Protein AF-A0A090QG71-F1 (afdb_monomer_lite)

Structure (mmCIF, N/CA/C/O backbone):
data_AF-A0A090QG71-F1
#
_entry.id   AF-A0A090QG71-F1
#
loop_
_atom_site.group_PDB
_atom_site.id
_atom_site.type_symbol
_atom_site.label_atom_id
_atom_site.label_alt_id
_atom_site.label_comp_id
_atom_site.label_asym_id
_atom_site.label_entity_id
_atom_site.label_seq_id
_atom_site.pdbx_PDB_ins_code
_atom_site.Cartn_x
_atom_site.Cartn_y
_atom_site.Cartn_z
_atom_site.occupancy
_atom_site.B_iso_or_equiv
_atom_site.auth_seq_id
_atom_site.auth_comp_id
_atom_site.auth_asym_id
_atom_site.auth_atom_id
_atom_site.pdbx_PDB_model_num
ATOM 1 N N . MET A 1 1 ? -6.188 4.373 -9.660 1.00 71.88 1 MET A N 1
ATOM 2 C CA . MET A 1 1 ? -4.912 4.276 -8.915 1.00 71.88 1 MET A CA 1
ATOM 3 C C . MET A 1 1 ? -4.890 5.394 -7.886 1.00 71.88 1 MET A C 1
ATOM 5 O O . MET A 1 1 ? -5.187 6.519 -8.268 1.00 71.88 1 MET A O 1
ATOM 9 N N . PHE A 1 2 ? -4.624 5.088 -6.614 1.00 88.19 2 PHE A N 1
ATOM 10 C CA . PHE A 1 2 ? -4.539 6.109 -5.565 1.00 88.19 2 PHE A CA 1
ATOM 11 C C . PHE A 1 2 ? -3.171 6.795 -5.587 1.00 88.19 2 PHE A C 1
ATOM 13 O O . PHE A 1 2 ? -2.133 6.126 -5.564 1.00 88.19 2 PHE A O 1
ATOM 20 N N . THR A 1 3 ? -3.168 8.125 -5.617 1.00 92.94 3 THR A N 1
ATOM 21 C CA . THR A 1 3 ? -1.939 8.916 -5.492 1.00 92.94 3 THR A CA 1
ATOM 22 C C . THR A 1 3 ? -1.442 8.921 -4.037 1.00 92.94 3 THR A C 1
ATOM 24 O O . THR A 1 3 ? -2.245 8.712 -3.119 1.00 92.94 3 THR A O 1
ATOM 27 N N . PRO A 1 4 ? -0.145 9.193 -3.787 1.00 93.62 4 PRO A N 1
ATOM 28 C CA . PRO A 1 4 ? 0.379 9.336 -2.426 1.00 93.62 4 PRO A CA 1
ATOM 29 C C . PRO A 1 4 ? -0.396 10.361 -1.587 1.00 93.62 4 PRO A C 1
ATOM 31 O O . PRO A 1 4 ? -0.746 10.093 -0.441 1.00 93.62 4 PRO A O 1
ATOM 34 N N . GLU A 1 5 ? -0.763 11.494 -2.191 1.00 93.75 5 GLU A N 1
ATOM 35 C CA . GLU A 1 5 ? -1.553 12.537 -1.533 1.00 93.75 5 GLU A CA 1
ATOM 36 C C . GLU A 1 5 ? -2.957 12.050 -1.143 1.00 93.75 5 GLU A C 1
ATOM 38 O O . GLU A 1 5 ? -3.429 12.325 -0.039 1.00 93.75 5 GLU A O 1
ATOM 43 N N . GLN A 1 6 ? -3.631 11.309 -2.029 1.00 93.44 6 GLN A N 1
ATOM 44 C CA . GLN A 1 6 ? -4.948 10.746 -1.731 1.00 93.44 6 GLN A CA 1
ATOM 45 C C . GLN A 1 6 ? -4.873 9.765 -0.563 1.00 93.44 6 GLN A C 1
ATOM 47 O O . GLN A 1 6 ? -5.687 9.866 0.352 1.00 93.44 6 GLN A O 1
ATOM 52 N N . LEU A 1 7 ? -3.891 8.857 -0.563 1.00 92.38 7 LEU A N 1
ATOM 53 C CA . LEU A 1 7 ? -3.708 7.918 0.544 1.00 92.38 7 LEU A CA 1
ATOM 54 C C . LEU A 1 7 ? -3.368 8.637 1.849 1.00 92.38 7 LEU A C 1
ATOM 56 O O . LEU A 1 7 ? -3.957 8.306 2.871 1.00 92.38 7 LEU A O 1
ATOM 60 N N . GLY A 1 8 ? -2.507 9.657 1.819 1.00 90.69 8 GLY A N 1
ATOM 61 C CA . GLY A 1 8 ? -2.209 10.468 3.003 1.00 90.69 8 GLY A CA 1
ATOM 62 C C . GLY A 1 8 ? -3.472 11.110 3.588 1.00 90.69 8 GLY A C 1
ATOM 63 O O . GLY A 1 8 ? -3.737 11.001 4.785 1.00 90.69 8 GLY A O 1
ATOM 64 N N . ARG A 1 9 ? -4.323 11.705 2.740 1.00 91.31 9 ARG A N 1
ATOM 65 C CA . ARG A 1 9 ? -5.614 12.276 3.168 1.00 91.31 9 ARG A CA 1
ATOM 66 C C . ARG A 1 9 ? -6.548 11.220 3.763 1.00 91.31 9 ARG A C 1
ATOM 68 O O . ARG A 1 9 ? -7.178 11.486 4.783 1.00 91.31 9 ARG A O 1
ATOM 75 N N . LEU A 1 10 ? -6.641 10.041 3.148 1.00 91.12 10 LEU A N 1
ATOM 76 C CA . LEU A 1 10 ? -7.475 8.940 3.642 1.00 91.12 10 LEU A CA 1
ATOM 77 C C . LEU A 1 10 ? -6.974 8.411 4.989 1.00 91.12 10 LEU A C 1
ATOM 79 O O . LEU A 1 10 ? -7.781 8.192 5.887 1.00 91.12 10 LEU A O 1
ATOM 83 N N . ASN A 1 11 ? -5.657 8.289 5.153 1.00 87.06 11 ASN A N 1
ATOM 84 C CA . ASN A 1 11 ? -5.027 7.864 6.399 1.00 87.06 11 ASN A CA 1
ATOM 85 C C . ASN A 1 11 ? -5.365 8.821 7.558 1.00 87.06 11 ASN A C 1
ATOM 87 O O . ASN A 1 11 ? -5.656 8.387 8.667 1.00 87.06 11 ASN A O 1
ATOM 91 N N . HIS A 1 12 ? -5.419 10.132 7.291 1.00 86.62 12 HIS A N 1
ATOM 92 C CA . HIS A 1 12 ? -5.869 11.121 8.277 1.00 86.62 12 HIS A CA 1
ATOM 93 C C . HIS A 1 12 ? -7.388 11.118 8.509 1.00 86.62 12 HIS A C 1
ATOM 95 O O . HIS A 1 12 ? -7.836 11.342 9.633 1.00 86.62 12 HIS A O 1
ATOM 101 N N . ALA A 1 13 ? -8.189 10.894 7.465 1.00 90.12 13 ALA A N 1
ATOM 102 C CA . ALA A 1 13 ? -9.649 10.926 7.553 1.00 90.12 13 ALA A CA 1
ATOM 103 C C . ALA A 1 13 ? -10.240 9.688 8.248 1.00 90.12 13 ALA A C 1
ATOM 105 O O . ALA A 1 13 ? -11.303 9.773 8.865 1.00 90.12 13 ALA A O 1
ATOM 106 N N . PHE A 1 14 ? -9.562 8.542 8.164 1.00 90.12 14 PHE A N 1
ATOM 107 C CA . PHE A 1 14 ? -10.059 7.258 8.647 1.00 90.12 14 PHE A CA 1
ATOM 108 C C . PHE A 1 14 ? -9.119 6.647 9.686 1.00 90.12 14 PHE A C 1
ATOM 110 O O . PHE A 1 14 ? -8.397 5.702 9.403 1.00 90.12 14 PHE A O 1
ATOM 117 N N . ALA A 1 15 ? -9.211 7.109 10.935 1.00 83.38 15 ALA A N 1
ATOM 118 C CA . ALA A 1 15 ? -8.361 6.638 12.040 1.00 83.38 15 ALA A CA 1
ATOM 119 C C . ALA A 1 15 ? -8.465 5.129 12.369 1.00 83.38 15 ALA A C 1
ATOM 121 O O . ALA A 1 15 ? -7.674 4.618 13.154 1.00 83.38 15 ALA A O 1
ATOM 122 N N . LYS A 1 16 ? -9.464 4.422 11.824 1.00 89.44 16 LYS A N 1
ATOM 123 C CA . LYS A 1 16 ? -9.651 2.970 11.997 1.00 89.44 16 LYS A CA 1
ATOM 124 C C . LYS A 1 16 ? -9.167 2.143 10.802 1.00 89.44 16 LYS A C 1
ATOM 126 O O . LYS A 1 16 ? -9.258 0.922 10.861 1.00 89.44 16 LYS A O 1
ATOM 131 N N . ALA A 1 17 ? -8.743 2.787 9.717 1.00 89.62 17 ALA A N 1
ATOM 132 C CA . ALA A 1 17 ? -8.274 2.122 8.511 1.00 89.62 17 ALA A CA 1
ATOM 133 C C . ALA A 1 17 ? -6.759 2.288 8.391 1.00 89.62 17 ALA A C 1
ATOM 135 O O . ALA A 1 17 ? -6.231 3.369 8.638 1.00 89.62 17 ALA A O 1
ATOM 136 N N . GLU A 1 18 ? -6.082 1.221 7.982 1.00 90.62 18 GLU A N 1
ATOM 137 C CA . GLU A 1 18 ? -4.652 1.234 7.700 1.00 90.62 18 GLU A CA 1
ATOM 138 C C . GLU A 1 18 ? -4.431 1.045 6.200 1.00 90.62 18 GLU A C 1
ATOM 140 O O . GLU A 1 18 ? -5.051 0.189 5.564 1.00 90.62 18 GLU A O 1
ATOM 145 N N . PHE A 1 19 ? -3.543 1.856 5.630 1.00 92.12 19 PHE A N 1
ATOM 146 C CA . PHE A 1 19 ? -3.209 1.808 4.214 1.00 92.12 19 PHE A CA 1
ATOM 147 C C . PHE A 1 19 ? -1.753 1.376 4.049 1.00 92.12 19 PHE A C 1
ATOM 149 O O . PHE A 1 19 ? -0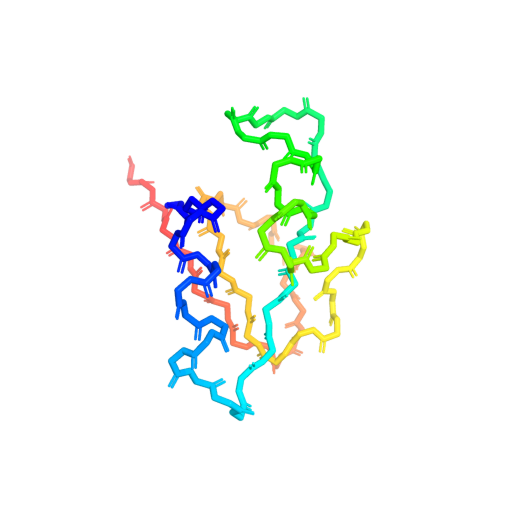.835 2.040 4.526 1.00 92.12 19 PHE A O 1
ATOM 156 N N . THR A 1 20 ? -1.546 0.276 3.329 1.00 93.19 20 THR A N 1
ATOM 157 C CA . THR A 1 20 ? -0.228 -0.184 2.878 1.00 93.19 20 THR A CA 1
ATOM 158 C C . THR A 1 20 ? -0.211 -0.231 1.355 1.00 93.19 20 THR A C 1
ATOM 160 O O . THR A 1 20 ? -1.214 -0.554 0.716 1.00 93.19 20 THR A O 1
ATOM 163 N N . VAL A 1 21 ? 0.944 0.081 0.775 1.00 93.12 21 VAL A N 1
ATOM 164 C CA . VAL A 1 21 ? 1.193 0.019 -0.664 1.00 93.12 21 VAL A CA 1
ATOM 165 C C . VAL A 1 21 ? 2.239 -1.049 -0.967 1.00 93.12 21 VAL A C 1
ATOM 167 O O . VAL A 1 21 ? 3.272 -1.126 -0.308 1.00 93.12 21 VAL A O 1
ATOM 170 N N . GLU A 1 22 ? 1.988 -1.849 -2.001 1.00 92.81 22 GLU A N 1
ATOM 171 C CA . GLU A 1 22 ? 2.972 -2.800 -2.518 1.00 92.81 22 GLU A CA 1
ATOM 172 C C . GLU A 1 22 ? 4.123 -2.052 -3.221 1.00 92.81 22 GLU A C 1
ATOM 174 O O . GLU A 1 22 ? 3.895 -1.085 -3.966 1.00 92.81 22 GLU A O 1
ATOM 179 N N . SER A 1 23 ? 5.369 -2.454 -2.966 1.00 93.19 23 SER A N 1
ATOM 180 C CA . SER A 1 23 ? 6.544 -1.932 -3.671 1.00 93.19 23 SER A CA 1
ATOM 181 C C . SER A 1 23 ? 6.485 -2.318 -5.150 1.00 93.19 23 SER A C 1
ATOM 183 O O . SER A 1 23 ? 6.061 -3.413 -5.508 1.00 93.19 23 SER A O 1
ATOM 185 N N . SER A 1 24 ? 6.883 -1.405 -6.038 1.00 89.50 24 SER A N 1
ATOM 186 C CA . SER A 1 24 ? 6.919 -1.697 -7.470 1.00 89.50 24 SER A CA 1
ATOM 187 C C . SER A 1 24 ? 7.955 -0.835 -8.191 1.00 89.50 24 SER A C 1
ATOM 189 O O . SER A 1 24 ? 7.950 0.388 -8.021 1.00 89.50 24 SER A O 1
ATOM 191 N N . PRO A 1 25 ? 8.793 -1.441 -9.054 1.00 84.19 25 PRO A N 1
ATOM 192 C CA . PRO A 1 25 ? 9.762 -0.713 -9.866 1.00 84.19 25 PRO A CA 1
ATOM 193 C C . PRO A 1 25 ? 9.133 -0.027 -11.090 1.00 84.19 25 PRO A C 1
ATOM 195 O O . PRO A 1 25 ? 9.774 0.816 -11.711 1.00 84.19 25 PRO A O 1
ATOM 198 N N . ILE A 1 26 ? 7.893 -0.379 -11.461 1.00 82.25 26 ILE A N 1
ATOM 199 C CA . ILE A 1 26 ? 7.222 0.096 -12.681 1.00 82.25 26 ILE A CA 1
ATOM 200 C C . ILE A 1 26 ? 5.911 0.790 -12.288 1.00 82.25 26 ILE A C 1
ATOM 202 O O . ILE A 1 26 ? 4.829 0.205 -12.346 1.00 82.25 26 ILE A O 1
ATOM 206 N N . ARG A 1 27 ? 6.005 2.053 -11.858 1.00 82.12 27 ARG A N 1
ATOM 207 C CA . ARG A 1 27 ? 4.857 2.902 -11.492 1.00 82.12 27 ARG A CA 1
ATOM 208 C C . ARG A 1 27 ? 5.163 4.392 -11.645 1.00 82.12 27 ARG A C 1
ATOM 210 O O . ARG A 1 27 ? 6.319 4.788 -11.707 1.00 82.12 27 ARG A O 1
ATOM 217 N N . ILE A 1 28 ? 4.107 5.209 -11.695 1.00 89.94 28 ILE A N 1
ATOM 218 C CA . ILE A 1 28 ? 4.199 6.673 -11.864 1.00 89.94 28 ILE A CA 1
ATOM 219 C C . ILE A 1 28 ? 4.678 7.368 -10.576 1.00 89.94 28 ILE A C 1
ATOM 221 O O . ILE A 1 28 ? 5.388 8.365 -10.654 1.00 89.94 28 ILE A O 1
ATOM 225 N N . PHE A 1 29 ? 4.303 6.842 -9.403 1.00 92.19 29 PHE A N 1
ATOM 226 C CA . PHE A 1 29 ? 4.718 7.367 -8.098 1.00 92.19 29 PHE A CA 1
ATOM 227 C C . PHE A 1 29 ? 5.643 6.375 -7.400 1.00 92.19 29 PHE A C 1
ATOM 229 O O . PHE A 1 29 ? 5.271 5.217 -7.245 1.00 92.19 29 PHE A O 1
ATOM 236 N N . SER A 1 30 ? 6.825 6.810 -6.975 1.00 94.00 30 SER A N 1
ATOM 237 C CA . SER A 1 30 ? 7.824 5.947 -6.340 1.00 94.00 30 SER A CA 1
ATOM 238 C C . SER A 1 30 ? 7.485 5.598 -4.887 1.00 94.00 30 SER A C 1
ATOM 240 O O . SER A 1 30 ? 6.703 6.281 -4.222 1.00 94.00 30 SER A O 1
ATOM 242 N N . ASP A 1 31 ? 8.139 4.560 -4.363 1.00 94.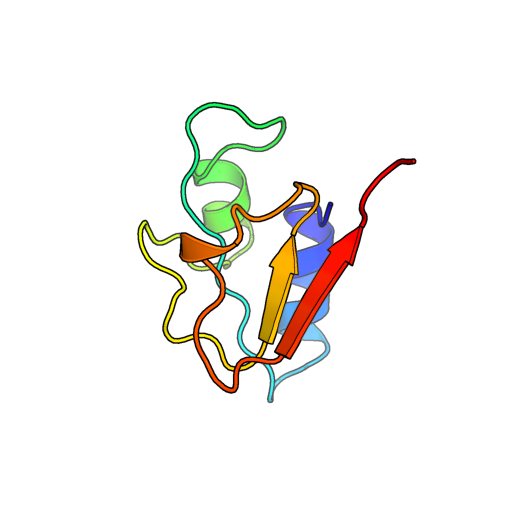69 31 ASP A N 1
ATOM 243 C CA . ASP A 1 31 ? 8.092 4.137 -2.955 1.00 94.69 31 ASP A CA 1
ATOM 244 C C . ASP A 1 31 ? 8.353 5.311 -2.012 1.00 94.69 31 ASP A C 1
ATOM 246 O O . ASP A 1 31 ? 7.622 5.524 -1.048 1.00 94.69 31 ASP A O 1
ATOM 250 N N . ALA A 1 32 ? 9.360 6.122 -2.343 1.00 95.19 32 ALA A N 1
ATOM 251 C CA . ALA A 1 32 ? 9.739 7.288 -1.561 1.00 95.19 32 ALA A CA 1
ATOM 252 C C . ALA A 1 32 ? 8.607 8.324 -1.470 1.00 95.19 32 ALA A C 1
ATOM 254 O O . ALA A 1 32 ? 8.441 8.951 -0.427 1.00 95.19 32 ALA A O 1
ATOM 255 N N . GLN A 1 33 ? 7.799 8.491 -2.523 1.00 95.56 33 GLN A N 1
ATOM 256 C CA . GLN A 1 33 ? 6.667 9.423 -2.506 1.00 95.56 33 GLN A CA 1
ATOM 257 C C . GLN A 1 33 ? 5.536 8.937 -1.591 1.00 95.56 33 GLN A C 1
ATOM 259 O O . GLN A 1 33 ? 4.921 9.747 -0.893 1.00 95.56 33 GLN A O 1
ATOM 264 N N . TYR A 1 34 ? 5.280 7.626 -1.554 1.00 94.94 34 TYR A N 1
ATOM 265 C CA . TYR A 1 34 ? 4.321 7.032 -0.619 1.00 94.94 34 TYR A CA 1
ATOM 266 C C . TYR A 1 34 ? 4.818 7.113 0.827 1.00 94.94 34 TYR A C 1
ATOM 268 O O . TYR A 1 34 ? 4.086 7.599 1.691 1.00 94.94 34 TYR A O 1
ATOM 276 N N . ALA A 1 35 ? 6.078 6.751 1.076 1.00 94.12 35 ALA A N 1
ATOM 277 C CA . ALA A 1 35 ? 6.689 6.846 2.399 1.00 94.12 35 ALA A CA 1
ATOM 278 C C . ALA A 1 35 ? 6.684 8.289 2.937 1.00 94.12 35 ALA A C 1
ATOM 280 O O . ALA A 1 35 ? 6.324 8.521 4.089 1.00 94.12 35 ALA A O 1
ATOM 281 N N . ALA A 1 36 ? 6.990 9.278 2.089 1.00 94.50 36 ALA A N 1
ATOM 282 C CA . ALA A 1 36 ? 6.928 10.697 2.450 1.00 94.50 36 ALA A CA 1
ATOM 283 C C . ALA A 1 36 ? 5.506 11.181 2.794 1.00 94.50 36 ALA A C 1
ATOM 285 O O . ALA A 1 36 ? 5.353 12.178 3.495 1.00 94.50 36 ALA A O 1
ATOM 286 N N . SER A 1 37 ? 4.472 10.471 2.335 1.00 92.62 37 SER A N 1
ATOM 287 C CA . SER A 1 37 ? 3.064 10.739 2.659 1.00 92.62 37 SER A CA 1
ATOM 288 C C . SER A 1 37 ? 2.580 9.966 3.897 1.00 92.62 37 SER A C 1
ATOM 290 O O . SER A 1 37 ? 1.380 9.926 4.163 1.00 92.62 37 SER A O 1
ATOM 292 N N . GLY A 1 38 ? 3.494 9.332 4.643 1.00 91.19 38 GLY A N 1
ATOM 293 C CA . GLY A 1 38 ? 3.177 8.546 5.836 1.00 91.19 38 GLY A CA 1
ATOM 294 C C . GLY A 1 38 ? 2.541 7.188 5.538 1.00 91.19 38 GLY A C 1
ATOM 295 O O . GLY A 1 38 ? 1.878 6.631 6.408 1.00 91.19 38 GLY A O 1
ATOM 296 N N . ILE A 1 39 ? 2.707 6.670 4.317 1.00 94.12 39 ILE A N 1
ATOM 297 C CA . ILE A 1 39 ? 2.150 5.383 3.892 1.00 94.12 39 ILE A CA 1
ATOM 298 C C . ILE A 1 39 ? 3.229 4.307 3.952 1.00 94.12 39 ILE A C 1
ATOM 300 O O . ILE A 1 39 ? 4.321 4.476 3.405 1.00 94.12 39 ILE A O 1
ATOM 304 N N . THR A 1 40 ? 2.904 3.180 4.578 1.00 94.56 40 THR A N 1
ATOM 305 C CA . THR A 1 40 ? 3.797 2.023 4.656 1.00 94.56 40 THR A CA 1
ATOM 306 C C . THR A 1 40 ? 3.927 1.372 3.281 1.00 94.56 40 THR A C 1
ATOM 308 O O . THR A 1 40 ? 2.926 1.066 2.630 1.00 94.56 40 THR A O 1
ATOM 311 N N . VAL A 1 41 ? 5.165 1.140 2.840 1.00 94.38 41 VAL A N 1
ATOM 312 C CA . VAL A 1 41 ? 5.469 0.435 1.589 1.00 94.38 41 VAL A CA 1
ATOM 313 C C . VAL A 1 41 ? 6.088 -0.919 1.920 1.00 94.38 41 VAL A C 1
ATOM 315 O O . VAL A 1 41 ? 7.031 -0.981 2.705 1.00 94.38 41 VAL A O 1
ATOM 318 N N . GLN A 1 42 ? 5.549 -2.000 1.355 1.00 94.56 42 GLN A N 1
ATOM 319 C CA . GLN A 1 42 ? 5.968 -3.378 1.643 1.00 94.56 42 GLN A CA 1
ATOM 320 C C . GLN A 1 42 ? 6.035 -4.197 0.354 1.00 94.56 42 GLN A C 1
ATOM 322 O O . GLN A 1 42 ? 5.295 -3.928 -0.584 1.00 94.56 42 GLN A O 1
ATOM 327 N N . GLU A 1 43 ? 6.884 -5.221 0.290 1.00 90.88 43 GLU A N 1
ATOM 328 C CA . GLU A 1 43 ? 6.900 -6.139 -0.863 1.00 90.88 43 GLU A CA 1
ATOM 329 C C . GLU A 1 43 ? 5.716 -7.107 -0.864 1.00 90.88 43 GLU A C 1
ATOM 331 O O . GLU A 1 43 ? 5.300 -7.577 -1.915 1.00 90.88 43 GLU A O 1
ATOM 336 N N . ASN A 1 44 ? 5.172 -7.412 0.315 1.00 88.25 44 ASN A N 1
ATOM 337 C CA . ASN A 1 44 ? 4.068 -8.340 0.469 1.00 88.25 44 ASN A CA 1
ATOM 338 C C . ASN A 1 44 ? 2.907 -7.652 1.193 1.00 88.25 44 ASN A C 1
ATOM 340 O O . ASN A 1 44 ? 3.039 -7.204 2.331 1.00 88.25 44 ASN A O 1
ATOM 344 N N . VAL A 1 45 ? 1.756 -7.607 0.525 1.00 88.56 45 VAL A N 1
ATOM 345 C CA . VAL A 1 45 ? 0.510 -7.017 1.038 1.00 88.56 45 VAL A CA 1
ATOM 346 C C . VAL A 1 45 ? -0.592 -8.057 1.256 1.00 88.56 45 VAL A C 1
ATOM 348 O O . VAL A 1 45 ? -1.752 -7.717 1.488 1.00 88.56 45 VAL A O 1
ATOM 351 N N . SER A 1 46 ? -0.239 -9.346 1.226 1.00 85.06 46 SER A N 1
ATOM 352 C CA . SER A 1 46 ? -1.172 -10.465 1.353 1.00 85.06 46 SER A CA 1
ATOM 353 C C . SER A 1 46 ? -1.857 -10.532 2.710 1.00 85.06 46 SER A C 1
ATOM 355 O O . SER A 1 46 ? -2.780 -11.321 2.855 1.00 85.06 46 SER A O 1
ATOM 357 N N . ASN A 1 47 ? -1.446 -9.738 3.699 1.00 85.88 47 ASN A N 1
ATOM 358 C CA . ASN A 1 47 ? -2.102 -9.661 5.005 1.00 85.88 47 ASN A CA 1
ATOM 359 C C . ASN A 1 47 ? -3.260 -8.654 5.048 1.00 85.88 47 ASN A C 1
ATOM 361 O O . ASN A 1 47 ? -4.018 -8.668 6.008 1.00 85.88 47 ASN A O 1
ATOM 365 N N . ALA A 1 48 ? -3.442 -7.822 4.018 1.00 88.00 48 ALA A N 1
ATOM 366 C CA . ALA A 1 48 ? -4.524 -6.841 3.987 1.00 88.00 48 ALA A CA 1
ATOM 367 C C . ALA A 1 48 ? -5.907 -7.512 3.917 1.00 88.00 48 ALA A C 1
ATOM 369 O O . ALA A 1 48 ? -6.099 -8.454 3.144 1.00 88.00 48 ALA A O 1
ATOM 370 N N . ASP A 1 49 ? -6.889 -7.009 4.666 1.00 88.62 49 ASP A N 1
ATOM 371 C CA . ASP A 1 49 ? -8.278 -7.501 4.608 1.00 88.62 49 ASP A CA 1
ATOM 372 C C . ASP A 1 49 ? -8.937 -7.222 3.248 1.00 88.62 49 ASP A C 1
ATOM 374 O O . ASP A 1 49 ? -9.782 -7.986 2.771 1.00 88.62 49 ASP A O 1
ATOM 378 N N . VAL A 1 50 ? -8.528 -6.115 2.618 1.00 86.31 50 VAL A N 1
ATOM 379 C CA . VAL A 1 50 ? -9.013 -5.650 1.319 1.00 86.31 50 VAL A CA 1
ATOM 380 C C . VAL A 1 50 ? -7.830 -5.253 0.442 1.00 86.31 50 VAL A C 1
ATOM 382 O O . VAL A 1 50 ? -6.971 -4.482 0.864 1.00 86.31 50 VAL A O 1
ATOM 385 N N . MET A 1 51 ? -7.806 -5.736 -0.800 1.00 87.56 51 MET A N 1
ATOM 386 C CA . MET A 1 51 ? -6.801 -5.356 -1.800 1.00 87.56 51 MET A CA 1
ATOM 387 C C . MET A 1 51 ? -7.455 -4.556 -2.928 1.00 87.56 51 MET A C 1
ATOM 389 O O . MET A 1 51 ? -8.495 -4.959 -3.446 1.00 87.56 51 MET A O 1
ATOM 393 N N . ILE A 1 52 ? -6.854 -3.427 -3.321 1.00 85.38 52 ILE A N 1
ATOM 394 C CA . ILE A 1 52 ? -7.351 -2.580 -4.416 1.00 85.38 52 ILE A CA 1
ATOM 395 C C . ILE A 1 52 ? -6.275 -2.472 -5.499 1.00 85.38 52 ILE A C 1
ATOM 397 O O . ILE A 1 52 ? -5.213 -1.898 -5.265 1.00 85.38 52 ILE A O 1
ATOM 401 N N . GLY A 1 53 ? -6.556 -3.004 -6.688 1.00 80.50 53 GLY A N 1
ATOM 402 C CA . GLY A 1 53 ? -5.601 -3.101 -7.796 1.00 80.50 53 GLY A CA 1
ATOM 403 C C . GLY A 1 53 ? -6.169 -2.621 -9.134 1.00 80.50 53 GLY A C 1
ATOM 404 O O . GLY A 1 53 ? -7.377 -2.477 -9.309 1.00 80.50 53 GLY A O 1
ATOM 405 N N . VAL A 1 54 ? -5.280 -2.348 -10.093 1.00 66.50 54 VAL A N 1
ATO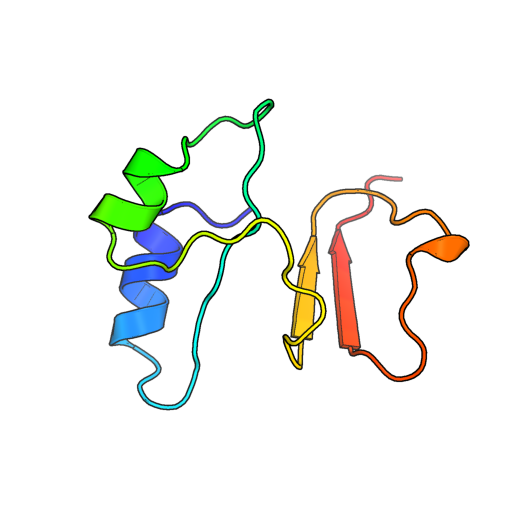M 406 C CA . VAL A 1 54 ? -5.630 -1.853 -11.447 1.00 66.50 54 VAL A CA 1
ATOM 407 C C . VAL A 1 54 ? -5.231 -2.843 -12.550 1.00 66.50 54 VAL A C 1
ATOM 409 O O . VAL A 1 54 ? -5.266 -2.509 -13.728 1.00 66.50 54 VAL A O 1
ATOM 412 N N . LYS A 1 55 ? -4.793 -4.051 -12.183 1.00 61.31 55 LYS A N 1
ATOM 413 C CA . LYS A 1 55 ? -4.374 -5.090 -13.127 1.00 61.31 55 LYS A CA 1
ATOM 414 C C . LYS A 1 55 ? -5.253 -6.321 -12.967 1.00 61.31 55 LYS A C 1
ATOM 416 O O . LYS A 1 55 ? -5.710 -6.606 -11.862 1.00 61.31 55 LYS A O 1
ATOM 421 N N . GLU A 1 56 ? -5.462 -7.042 -14.063 1.00 54.94 56 GLU A N 1
ATOM 422 C CA . GLU A 1 56 ? -5.974 -8.408 -14.020 1.00 54.94 56 GLU A CA 1
ATOM 423 C C . GLU A 1 56 ? -5.040 -9.245 -13.143 1.00 54.94 56 GLU A C 1
ATOM 425 O O . GLU A 1 56 ? -3.852 -9.402 -13.438 1.00 54.94 56 GLU A O 1
ATOM 430 N N . VAL A 1 57 ? -5.556 -9.711 -12.010 1.00 56.72 57 VAL A N 1
ATOM 431 C CA . VAL A 1 57 ? -4.824 -10.610 -11.121 1.00 56.72 57 VAL A CA 1
ATOM 432 C C . VAL A 1 57 ? -4.830 -11.984 -11.801 1.00 56.72 57 VAL A C 1
ATOM 434 O O . VAL A 1 57 ? -5.916 -12.459 -12.144 1.00 56.72 57 VAL A O 1
ATOM 437 N N . PRO A 1 58 ? -3.668 -12.628 -12.039 1.00 57.97 58 PRO A N 1
ATOM 438 C CA . PRO A 1 58 ? -3.638 -14.022 -12.473 1.00 57.97 58 PRO A CA 1
ATOM 439 C C . PRO A 1 58 ? -4.507 -14.849 -11.525 1.00 57.97 58 PRO A C 1
ATOM 441 O O . PRO A 1 58 ? -4.438 -14.628 -10.318 1.00 57.97 58 PRO A O 1
ATOM 444 N N . MET A 1 59 ? -5.312 -15.788 -12.031 1.00 58.91 59 MET A N 1
ATOM 445 C CA . MET A 1 59 ? -6.216 -16.596 -11.188 1.00 58.91 59 MET A CA 1
ATOM 446 C C . MET A 1 59 ? -5.484 -17.233 -9.990 1.00 58.91 59 MET A C 1
ATOM 448 O O . MET A 1 59 ? -6.054 -17.355 -8.911 1.00 58.91 59 MET A O 1
ATOM 452 N N . ASP A 1 60 ? -4.195 -17.533 -10.156 1.00 59.38 60 ASP A N 1
ATOM 453 C CA . ASP A 1 60 ? -3.318 -18.140 -9.150 1.00 59.38 60 ASP A CA 1
ATOM 454 C C . ASP A 1 60 ? -2.903 -17.188 -8.007 1.00 59.38 60 ASP A C 1
ATOM 456 O O . ASP A 1 60 ? -2.423 -17.636 -6.968 1.00 59.38 60 ASP A O 1
ATOM 460 N N . ALA A 1 61 ? -3.081 -15.875 -8.179 1.00 58.09 61 ALA A N 1
ATOM 461 C CA . ALA A 1 61 ? -2.830 -14.848 -7.164 1.00 58.09 61 ALA A CA 1
ATOM 462 C C . ALA A 1 61 ? -4.108 -14.440 -6.402 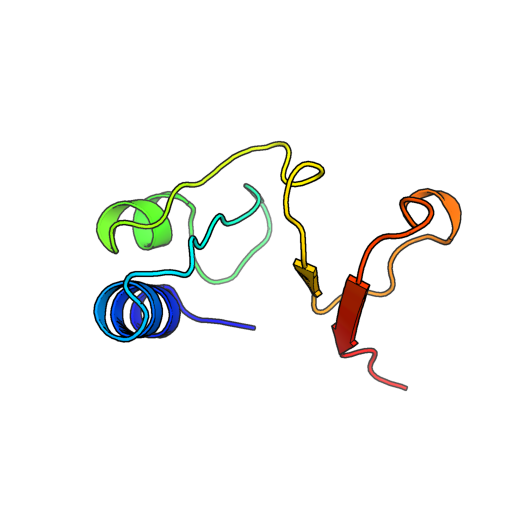1.00 58.09 61 ALA A C 1
ATOM 464 O O . ALA A 1 61 ? -4.056 -13.592 -5.506 1.00 58.09 61 ALA A O 1
ATOM 465 N N . LEU A 1 62 ? -5.257 -15.051 -6.722 1.00 59.75 62 LEU A N 1
ATOM 466 C CA . LEU A 1 62 ? -6.476 -14.914 -5.931 1.00 59.75 62 LEU A CA 1
ATOM 467 C C . LEU A 1 62 ? -6.302 -15.662 -4.608 1.00 59.75 62 LEU A C 1
ATOM 469 O O . LEU A 1 62 ? -6.340 -16.890 -4.549 1.00 59.75 62 LEU A O 1
ATOM 473 N N . ILE A 1 63 ? -6.126 -14.907 -3.527 1.00 65.81 63 ILE A N 1
ATOM 474 C CA . ILE A 1 63 ? -6.079 -15.471 -2.179 1.00 65.81 63 ILE A CA 1
ATOM 475 C C . ILE A 1 63 ? -7.510 -15.885 -1.794 1.00 65.81 63 ILE A C 1
ATOM 477 O O . ILE A 1 63 ? -8.396 -15.020 -1.770 1.00 65.81 63 ILE A O 1
ATOM 481 N N . PRO A 1 64 ? -7.768 -17.170 -1.479 1.00 60.06 64 PRO A N 1
ATOM 482 C CA . PRO A 1 64 ? -9.094 -17.624 -1.077 1.00 60.06 64 PRO A CA 1
ATOM 483 C C . PRO A 1 64 ? -9.635 -16.792 0.095 1.00 60.06 64 PRO A C 1
ATOM 485 O O . PRO A 1 64 ? -8.921 -16.553 1.067 1.00 60.06 64 PRO A O 1
ATOM 488 N N . ASN A 1 65 ? -10.906 -16.380 0.017 1.00 60.81 65 ASN A N 1
ATOM 489 C CA . ASN A 1 65 ? -11.617 -15.590 1.038 1.00 60.81 65 ASN A CA 1
ATOM 490 C C . ASN A 1 65 ? -11.123 -14.146 1.256 1.00 60.81 65 ASN A C 1
ATOM 492 O O . ASN A 1 65 ? -11.350 -13.581 2.326 1.00 60.81 65 ASN A O 1
ATOM 496 N N . LYS A 1 66 ? -10.482 -13.522 0.260 1.00 68.81 66 LYS A N 1
ATOM 497 C CA . LYS A 1 66 ? -10.088 -12.107 0.324 1.00 68.81 66 LYS A CA 1
ATOM 498 C C . LYS A 1 66 ? -10.988 -11.217 -0.525 1.00 68.81 66 LYS A C 1
ATOM 500 O O . LYS A 1 66 ? -11.305 -11.554 -1.663 1.00 68.81 66 LYS A O 1
ATOM 505 N N . ASN A 1 67 ? -11.358 -10.053 0.009 1.00 72.50 67 ASN A N 1
ATOM 506 C CA . ASN A 1 67 ? -12.077 -9.039 -0.757 1.00 72.50 67 ASN A CA 1
ATOM 507 C C . ASN A 1 67 ? -11.079 -8.277 -1.638 1.00 72.50 67 ASN A C 1
ATOM 509 O O . ASN A 1 67 ? -10.230 -7.543 -1.133 1.00 72.50 67 ASN A O 1
ATOM 513 N N . ILE A 1 68 ? -11.167 -8.454 -2.955 1.00 71.81 68 ILE A N 1
ATOM 514 C CA . ILE A 1 68 ? -10.272 -7.803 -3.917 1.00 71.81 68 ILE A CA 1
ATOM 515 C C . ILE A 1 68 ? -11.117 -6.934 -4.853 1.00 71.81 68 ILE A C 1
ATOM 517 O O . ILE A 1 68 ? -11.979 -7.440 -5.568 1.00 71.81 68 ILE A O 1
ATOM 521 N N . PHE A 1 69 ? -10.869 -5.624 -4.857 1.00 72.06 69 PHE A N 1
ATOM 522 C CA . PHE A 1 69 ? -11.469 -4.682 -5.800 1.00 72.06 69 PHE A CA 1
ATOM 523 C C . PHE A 1 69 ? -10.488 -4.425 -6.942 1.00 72.06 69 PHE A C 1
ATOM 525 O O . PHE A 1 69 ? -9.417 -3.850 -6.737 1.00 72.06 69 PHE A O 1
ATOM 532 N N . LEU A 1 70 ? -10.856 -4.838 -8.152 1.00 67.75 70 LEU A N 1
ATOM 533 C CA . LEU A 1 70 ? -10.045 -4.646 -9.350 1.00 67.75 70 LEU A CA 1
ATOM 534 C C . LEU A 1 70 ? -10.788 -3.768 -10.347 1.00 67.75 70 LEU A C 1
ATOM 536 O O . LEU A 1 70 ? -11.958 -4.000 -10.642 1.00 67.75 70 LEU A O 1
ATOM 540 N N . PHE A 1 71 ? -10.084 -2.787 -10.900 1.00 63.88 71 PHE A N 1
ATOM 541 C CA . PHE A 1 71 ? -10.532 -2.081 -12.094 1.00 63.88 71 PHE A CA 1
ATOM 542 C C . PHE A 1 71 ? -9.874 -2.742 -13.305 1.00 63.88 71 PHE A C 1
ATOM 544 O O . PHE A 1 71 ? -8.734 -2.419 -13.636 1.00 63.88 71 PHE A O 1
ATOM 551 N N . ALA A 1 72 ? -10.571 -3.694 -13.927 1.00 54.47 72 ALA A N 1
ATOM 552 C CA . ALA A 1 72 ? -10.176 -4.265 -15.210 1.00 54.47 72 ALA A CA 1
ATOM 553 C C . ALA A 1 72 ? -10.744 -3.386 -16.336 1.00 54.47 72 ALA A C 1
ATOM 555 O O . ALA A 1 72 ? -11.943 -3.104 -16.360 1.00 54.47 72 ALA A O 1
ATOM 556 N N . HIS A 1 73 ? -9.887 -2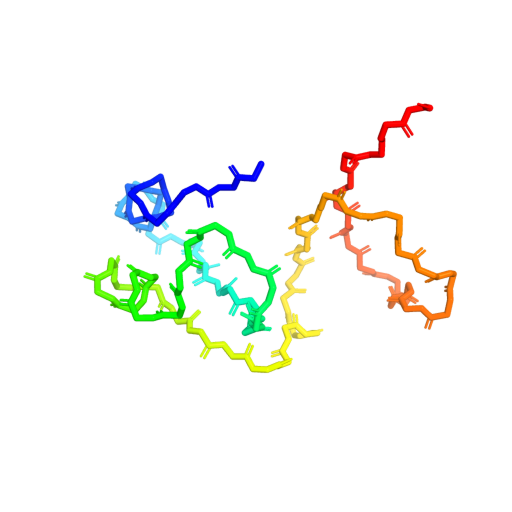.906 -17.238 1.00 55.12 73 HIS A N 1
ATOM 557 C CA . HIS A 1 73 ? -10.362 -2.434 -18.539 1.00 55.12 73 HIS A CA 1
ATOM 558 C C . HIS A 1 73 ? -10.876 -3.649 -19.319 1.00 55.12 73 HIS A C 1
ATOM 560 O O . HIS A 1 73 ? -10.277 -4.717 -19.232 1.00 55.12 73 HIS A O 1
ATOM 566 N N . HIS A 1 74 ? -11.975 -3.474 -20.050 1.00 49.69 74 HIS A N 1
ATOM 567 C CA . HIS A 1 74 ? -12.367 -4.419 -21.095 1.00 49.69 74 HIS A CA 1
ATOM 568 C C . HIS A 1 74 ? -11.384 -4.375 -22.269 1.00 49.69 74 HIS A C 1
ATOM 570 O O . HIS A 1 74 ? -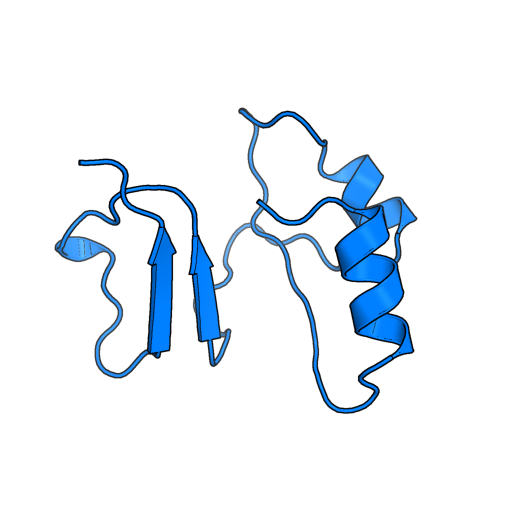10.808 -3.283 -22.507 1.00 49.69 74 HIS A O 1
#

Sequence (74 aa):
MFTPEQLGRLNHAFAKAEFTVESSPIRIFSDAQYAASGITVQENVSNADVMIGVKEVPMDALIPNKNIFLFAHH

Secondary structure (DSSP, 8-state):
---HHHHHHHHHH-TT---EEE--SSSSS-HHHHHHTT-EEES--TT-SEEEESS---GGG--TT-EEEE----

Organism: Nonlabens ulvanivorans (NCBI:txid906888)

Radius of gyration: 12.73 Å; chains: 1; bounding box: 22×31×33 Å

pLDDT: mean 81.98, std 13.72, range [49.69, 95.56]

Foldseek 3Di:
DAFLQNVLVVCVVDVPDAAEAAADPDDPDHPVSNVVSVHHYDNDPPPDQEAEEADDDDPVNPDPPHHYHYNYDD